Protein AF-A0A7J7WH37-F1 (afdb_monomer_lite)

Secondary structure (DSSP, 8-state):
---------------HHHHHHHHHHHHHHHHHHHHHHHHHHHHHHHHHHHHHHH-SS--THHHHHHHHHSTTHHHHHHHHHHHHHHHHHHHHHHHT--------HHHHHHHHHHHHHHHHHHTT---S-HHHHHHHHHHHHHHHIIIII--HHHHHHHHHHHHHHHHHHHHHHHTTS--

InterPro domains:
  IPR025929 Insulin-induced protein family [PF07281] (31-175)
  IPR025929 Insulin-induced protein family [PTHR15301] (5-179)

Structure (mmCIF, N/CA/C/O backbone):
data_AF-A0A7J7WH37-F1
#
_entry.id   AF-A0A7J7WH37-F1
#
loop_
_atom_site.group_PDB
_atom_site.id
_atom_site.type_symbol
_atom_site.label_atom_id
_atom_site.label_alt_id
_atom_site.label_comp_id
_atom_site.label_asym_id
_atom_site.label_entity_id
_atom_site.label_seq_id
_atom_site.pdbx_PDB_ins_code
_atom_site.Cartn_x
_atom_site.Cartn_y
_atom_site.Cartn_z
_atom_site.occupancy
_atom_site.B_iso_or_equiv
_atom_site.auth_seq_id
_atom_site.auth_comp_id
_atom_site.auth_asym_id
_atom_site.auth_atom_id
_atom_site.pdbx_PDB_model_num
ATOM 1 N N . MET A 1 1 ? -64.882 -28.254 28.754 1.00 40.22 1 MET A N 1
ATOM 2 C CA . MET A 1 1 ? -64.701 -27.233 27.702 1.00 40.22 1 MET A CA 1
ATOM 3 C C . MET A 1 1 ? -63.786 -26.182 28.316 1.00 40.22 1 MET A C 1
ATOM 5 O O . MET A 1 1 ? -64.231 -25.548 29.257 1.00 40.22 1 MET A O 1
ATOM 9 N N . ALA A 1 2 ? -62.462 -26.158 28.095 1.00 52.25 2 ALA A N 1
ATOM 10 C CA . ALA A 1 2 ? -61.741 -25.941 26.821 1.00 52.25 2 ALA A CA 1
ATOM 11 C C . ALA A 1 2 ? -62.383 -24.753 26.079 1.00 52.25 2 ALA A C 1
ATOM 13 O O . ALA A 1 2 ? -63.580 -24.825 25.833 1.00 52.25 2 ALA A O 1
ATOM 14 N N . GLU A 1 3 ? -61.735 -23.624 25.790 1.00 45.44 3 GLU A N 1
ATOM 15 C CA . GLU A 1 3 ? -60.414 -23.348 25.185 1.00 45.44 3 GLU A CA 1
ATOM 16 C C . GLU A 1 3 ? -59.975 -21.930 25.660 1.00 45.44 3 GLU A C 1
ATOM 18 O O . GLU A 1 3 ? -60.834 -21.102 25.934 1.00 45.44 3 GLU A O 1
ATOM 23 N N . GLY A 1 4 ? -58.719 -21.554 25.921 1.00 46.72 4 GLY A N 1
ATOM 24 C CA . GLY A 1 4 ? -57.521 -21.682 25.093 1.00 46.72 4 GLY A CA 1
ATOM 25 C C . GLY A 1 4 ? -57.064 -20.282 24.641 1.00 46.72 4 GLY A C 1
ATOM 26 O O . GLY A 1 4 ? -57.178 -19.966 23.463 1.00 46.72 4 GLY A O 1
ATOM 27 N N . GLU A 1 5 ? -56.597 -19.420 25.560 1.00 49.38 5 GLU A N 1
ATOM 28 C CA . GLU A 1 5 ? -56.012 -18.118 25.191 1.00 49.38 5 GLU A CA 1
ATOM 29 C C . GLU A 1 5 ? -54.682 -18.339 24.454 1.00 49.38 5 GLU A C 1
ATOM 31 O O . GLU A 1 5 ? -53.675 -18.749 25.030 1.00 49.38 5 GLU A O 1
ATOM 36 N N . THR A 1 6 ? -54.685 -18.099 23.145 1.00 50.53 6 THR A N 1
ATOM 37 C CA . THR A 1 6 ? -53.488 -18.112 22.303 1.00 50.53 6 THR A CA 1
ATOM 38 C C . THR A 1 6 ? -52.622 -16.892 22.604 1.00 50.53 6 THR A C 1
ATOM 40 O O . THR A 1 6 ? -52.847 -15.804 22.071 1.00 50.53 6 THR A O 1
ATOM 43 N N . GLU A 1 7 ? -51.613 -17.086 23.449 1.00 48.03 7 GLU A N 1
ATOM 44 C CA . GLU A 1 7 ? -50.536 -16.128 23.685 1.00 48.03 7 GLU A CA 1
ATOM 45 C C . GLU A 1 7 ? -49.704 -15.971 22.395 1.00 48.03 7 GLU A C 1
ATOM 47 O O . GLU A 1 7 ? -48.999 -16.882 21.955 1.00 48.03 7 GLU A O 1
ATOM 52 N N . SER A 1 8 ? -49.826 -14.818 21.735 1.00 52.22 8 SER A N 1
ATOM 53 C CA . SER A 1 8 ? -49.019 -14.474 20.560 1.00 52.22 8 SER A CA 1
ATOM 54 C C . SER A 1 8 ? -47.586 -14.149 21.001 1.00 52.22 8 SER A C 1
ATOM 56 O O . SER A 1 8 ? -47.411 -13.301 21.883 1.00 52.22 8 SER A O 1
ATOM 58 N N . PRO A 1 9 ? -46.536 -14.761 20.417 1.00 48.53 9 PRO A N 1
ATOM 59 C CA . PRO A 1 9 ? -45.170 -14.467 20.809 1.00 48.53 9 PRO A CA 1
ATOM 60 C C . PRO A 1 9 ? -44.808 -13.073 20.293 1.00 48.53 9 PRO A C 1
ATOM 62 O O . PRO A 1 9 ? -44.488 -12.882 19.118 1.00 48.53 9 PRO A O 1
ATOM 65 N N . GLY A 1 10 ? -44.864 -12.083 21.185 1.00 52.72 10 GLY A N 1
ATOM 66 C CA . GLY A 1 10 ? -44.407 -10.728 20.904 1.00 52.72 10 GLY A CA 1
ATOM 67 C C . GLY A 1 10 ? -42.978 -10.728 20.338 1.00 52.72 10 GLY A C 1
ATOM 68 O O . GLY A 1 10 ? -42.162 -11.589 20.692 1.00 52.72 10 GLY A O 1
ATOM 69 N N . PRO A 1 11 ? -42.641 -9.779 19.445 1.00 55.09 11 PRO A N 1
ATOM 70 C CA . PRO A 1 11 ? -41.358 -9.771 18.761 1.00 55.09 11 PRO A CA 1
ATOM 71 C C . PRO A 1 11 ? -40.230 -9.695 19.791 1.00 55.09 11 PRO A C 1
ATOM 73 O O . PRO A 1 11 ? -40.110 -8.721 20.538 1.00 55.09 11 PRO A O 1
ATOM 76 N N . LYS A 1 12 ? -39.392 -10.740 19.833 1.00 53.34 12 LYS A N 1
ATOM 77 C CA . LYS A 1 12 ? -38.177 -10.781 20.654 1.00 53.34 12 LYS A CA 1
ATOM 78 C C . LYS A 1 12 ? -37.365 -9.522 20.354 1.00 53.34 12 LYS A C 1
ATOM 80 O O . LYS A 1 12 ? -36.785 -9.415 19.273 1.00 53.34 12 LYS A O 1
ATOM 85 N N . LYS A 1 13 ? -37.317 -8.581 21.306 1.00 54.38 13 LYS A N 1
ATOM 86 C CA . LYS A 1 13 ? -36.427 -7.412 21.281 1.00 54.38 13 LYS A CA 1
ATOM 87 C C . LYS A 1 13 ? -34.985 -7.919 21.179 1.00 54.38 13 LYS A C 1
ATOM 89 O O . LYS A 1 13 ? -34.340 -8.192 22.188 1.00 54.38 13 LYS A O 1
ATOM 94 N N . ARG A 1 14 ? -34.491 -8.101 19.949 1.00 55.84 14 ARG A N 1
ATOM 95 C CA . ARG A 1 14 ? -33.079 -8.352 19.636 1.00 55.84 14 ARG A CA 1
ATOM 96 C C . ARG A 1 14 ? -32.309 -7.129 20.120 1.00 55.84 14 ARG A C 1
ATOM 98 O O . ARG A 1 14 ? -32.356 -6.076 19.497 1.00 55.84 14 ARG A O 1
ATOM 105 N N . GLY A 1 15 ? -31.725 -7.261 21.305 1.00 61.25 15 GLY A N 1
ATOM 106 C CA . GLY A 1 15 ? -31.203 -6.152 22.090 1.00 61.25 15 GLY A CA 1
ATOM 107 C C . GLY A 1 15 ? -30.029 -5.389 21.454 1.00 61.25 15 GLY A C 1
ATOM 108 O O . GLY A 1 15 ? -29.462 -5.831 20.450 1.00 61.25 15 GLY A O 1
ATOM 109 N N . PRO A 1 16 ? -29.615 -4.274 22.090 1.00 64.94 16 PRO A N 1
ATOM 110 C CA . PRO A 1 16 ? -28.582 -3.336 21.619 1.00 64.94 16 PRO A CA 1
ATOM 111 C C . PRO A 1 16 ? -27.215 -3.958 21.269 1.00 64.94 16 PRO A C 1
ATOM 113 O O . PRO A 1 16 ? -26.415 -3.353 20.553 1.00 64.94 16 PRO A O 1
ATOM 116 N N . TYR A 1 17 ? -26.949 -5.187 21.716 1.00 62.47 17 TYR A N 1
ATOM 117 C CA . TYR A 1 17 ? -25.764 -5.960 21.343 1.00 62.47 17 TYR A CA 1
ATOM 118 C C . TYR A 1 17 ? -25.721 -6.330 19.853 1.00 62.47 17 TYR A C 1
ATOM 120 O O . TYR A 1 17 ? -24.662 -6.240 19.238 1.00 62.47 17 TYR A O 1
ATOM 128 N N . ILE A 1 18 ? -26.853 -6.695 19.237 1.00 68.94 18 ILE A N 1
ATOM 129 C CA . ILE A 1 18 ? -26.877 -7.095 17.817 1.00 68.94 18 ILE A CA 1
ATOM 130 C C . ILE A 1 18 ? -26.661 -5.876 16.918 1.00 68.94 18 ILE A C 1
ATOM 132 O O . ILE A 1 18 ? -25.915 -5.959 15.943 1.00 68.94 18 ILE A O 1
ATOM 136 N N . SER A 1 19 ? -27.230 -4.722 17.276 1.00 68.31 19 SER A N 1
ATOM 137 C CA . SER A 1 19 ? -26.959 -3.460 16.582 1.00 68.31 19 SER A CA 1
ATOM 138 C C . SER A 1 19 ? -25.510 -3.002 16.758 1.00 68.31 19 SER A C 1
ATOM 140 O O . SER A 1 19 ? -24.911 -2.528 15.797 1.00 68.31 19 SER A O 1
ATOM 142 N N . SER A 1 20 ? -24.914 -3.193 17.941 1.00 70.19 20 SER A N 1
ATOM 143 C CA . SER A 1 20 ? -23.509 -2.846 18.194 1.00 70.19 20 SER A CA 1
ATOM 144 C C . SER A 1 20 ? -22.549 -3.704 17.363 1.00 70.19 20 SER A C 1
ATOM 146 O O . SER A 1 20 ? -21.725 -3.155 16.629 1.00 70.19 20 SER A O 1
ATOM 148 N N . VAL A 1 21 ? -22.719 -5.032 17.372 1.00 74.69 21 VAL A N 1
ATOM 149 C CA . VAL A 1 21 ? -21.906 -5.955 16.559 1.00 74.69 21 VAL A CA 1
ATOM 150 C C . VAL A 1 21 ? -22.074 -5.662 15.068 1.00 74.69 21 VAL A C 1
ATOM 152 O O . VAL A 1 21 ? -21.082 -5.538 14.355 1.00 74.69 21 VAL A O 1
ATOM 155 N N . THR A 1 22 ? -23.311 -5.449 14.608 1.00 78.75 22 THR A N 1
ATOM 156 C CA . THR A 1 22 ? -23.587 -5.110 13.202 1.00 78.75 22 THR A CA 1
ATOM 157 C C . THR A 1 22 ? -22.926 -3.789 12.807 1.00 78.75 22 THR A C 1
ATOM 159 O O . THR A 1 22 ? -22.273 -3.721 11.771 1.00 78.75 22 THR A O 1
ATOM 162 N N . SER A 1 23 ? -23.016 -2.748 13.641 1.00 79.50 23 SER A N 1
ATOM 163 C CA . SER A 1 23 ? -22.388 -1.448 13.363 1.00 79.50 23 SER A CA 1
ATOM 164 C C . SER A 1 23 ? -20.859 -1.531 13.283 1.00 79.50 23 SER A C 1
ATOM 166 O O . SER A 1 23 ? -20.243 -0.883 12.437 1.00 79.50 23 SER A O 1
ATOM 168 N N . TRP A 1 24 ? -20.237 -2.375 14.109 1.00 79.25 24 TRP A N 1
ATOM 169 C CA . TRP A 1 24 ? -18.799 -2.622 14.069 1.00 79.25 24 TRP A CA 1
ATOM 170 C C . TRP A 1 24 ? -18.384 -3.366 12.797 1.00 79.25 24 TRP A C 1
ATOM 172 O O . TRP A 1 24 ? -17.462 -2.928 12.107 1.00 79.25 24 TRP A O 1
ATOM 182 N N . SER A 1 25 ? -19.104 -4.432 12.437 1.00 80.12 25 SER A N 1
ATOM 183 C CA . SER A 1 25 ? -18.873 -5.182 11.199 1.00 80.12 25 SER A CA 1
ATOM 184 C C . SER A 1 25 ? -19.046 -4.311 9.953 1.00 80.12 25 SER A C 1
ATOM 186 O O . SER A 1 25 ? -18.215 -4.369 9.050 1.00 80.12 25 SER A O 1
ATOM 188 N N . VAL A 1 26 ? -20.070 -3.452 9.921 1.00 84.56 26 VAL A N 1
ATOM 189 C CA . VAL A 1 26 ? -20.305 -2.511 8.815 1.00 84.56 26 VAL A CA 1
ATOM 190 C C . VAL A 1 26 ? -19.177 -1.482 8.722 1.00 84.56 26 VAL A C 1
ATOM 192 O O . VAL A 1 26 ? -18.654 -1.250 7.635 1.00 84.56 26 VAL A O 1
ATOM 195 N N . ASN A 1 27 ? -18.724 -0.919 9.846 1.00 85.31 27 ASN A N 1
ATOM 196 C CA . ASN A 1 27 ? -17.596 0.017 9.856 1.00 85.31 27 ASN A CA 1
ATOM 197 C C . ASN A 1 27 ? -16.292 -0.626 9.359 1.00 85.31 27 ASN A C 1
ATOM 199 O O . ASN A 1 27 ? -15.520 0.021 8.648 1.00 85.31 27 ASN A O 1
ATOM 203 N N . LEU A 1 28 ? -16.039 -1.893 9.701 1.00 83.69 28 LEU A N 1
ATOM 204 C CA . LEU A 1 28 ? -14.899 -2.638 9.167 1.00 83.69 28 LEU A CA 1
ATOM 205 C C . LEU A 1 28 ? -15.040 -2.915 7.670 1.00 83.69 28 LEU A C 1
ATOM 207 O O . LEU A 1 28 ? -14.070 -2.719 6.939 1.00 83.69 28 LEU A O 1
ATOM 211 N N . MET A 1 29 ? -16.230 -3.306 7.202 1.00 85.38 29 MET A N 1
ATOM 212 C CA . MET A 1 29 ? -16.478 -3.495 5.771 1.00 85.38 29 MET A CA 1
ATOM 213 C C . MET A 1 29 ? -16.241 -2.207 4.987 1.00 85.38 29 MET A C 1
ATOM 215 O O . MET A 1 29 ? -15.512 -2.233 4.002 1.00 85.38 29 MET A O 1
ATOM 219 N N . ILE A 1 30 ? -16.782 -1.072 5.439 1.00 86.62 30 ILE A N 1
ATOM 220 C CA . ILE A 1 30 ? -16.595 0.222 4.767 1.00 86.62 30 ILE A CA 1
ATOM 221 C C . ILE A 1 30 ? -15.107 0.576 4.691 1.00 86.62 30 ILE A C 1
ATOM 223 O O . ILE A 1 30 ? -14.622 0.956 3.628 1.00 86.62 30 ILE A O 1
ATOM 227 N N . ARG A 1 31 ? -14.354 0.401 5.785 1.00 88.25 31 ARG A N 1
ATOM 228 C CA . ARG A 1 31 ? -12.899 0.634 5.790 1.00 88.25 31 ARG A CA 1
ATOM 229 C C . ARG A 1 31 ? -12.173 -0.272 4.802 1.00 88.25 31 ARG A C 1
ATOM 231 O O . ARG A 1 31 ? -11.349 0.223 4.040 1.00 88.25 31 ARG A O 1
ATOM 238 N N . GLY A 1 32 ? -12.493 -1.565 4.790 1.00 87.62 32 GLY A N 1
ATOM 239 C CA . GLY A 1 32 ? -11.909 -2.526 3.854 1.00 87.62 32 GLY A CA 1
ATOM 240 C C . GLY A 1 32 ? -12.188 -2.159 2.397 1.00 87.62 32 GLY A C 1
ATOM 241 O O . GLY A 1 32 ? -11.273 -2.160 1.580 1.00 87.62 32 GLY A O 1
ATOM 242 N N . VAL A 1 33 ? -13.424 -1.765 2.087 1.00 88.94 33 VAL A N 1
ATOM 243 C CA . VAL A 1 33 ? -13.838 -1.339 0.743 1.00 88.94 33 VAL A CA 1
ATOM 244 C C . VAL A 1 33 ? -13.114 -0.060 0.314 1.00 88.94 33 VAL A C 1
ATOM 246 O O . VAL A 1 33 ? -12.591 0.005 -0.795 1.00 88.94 33 VAL A O 1
ATOM 249 N N . VAL A 1 34 ? -13.020 0.943 1.190 1.00 90.38 34 VAL A N 1
ATOM 250 C CA . VAL A 1 34 ? -12.293 2.189 0.895 1.00 90.38 34 VAL A CA 1
ATOM 251 C C . VAL A 1 34 ? -10.810 1.911 0.643 1.00 90.38 34 VAL A C 1
ATOM 253 O O . VAL A 1 34 ? -10.259 2.388 -0.347 1.00 90.38 34 VAL A O 1
ATOM 256 N N . LEU A 1 35 ? -10.169 1.103 1.492 1.00 89.38 35 LEU A N 1
ATOM 257 C CA . LEU A 1 35 ? -8.766 0.714 1.321 1.00 89.38 35 LEU A CA 1
ATOM 258 C C . LEU A 1 35 ? -8.542 -0.071 0.025 1.00 89.38 35 LEU A C 1
ATOM 260 O O . LEU A 1 35 ? -7.569 0.188 -0.679 1.00 89.38 35 LEU A O 1
ATOM 264 N N . PHE A 1 36 ? -9.465 -0.969 -0.325 1.00 89.94 36 PHE A N 1
ATOM 265 C CA . PHE A 1 36 ? -9.429 -1.711 -1.581 1.00 89.94 36 PHE A CA 1
ATOM 266 C C . PHE A 1 36 ? -9.423 -0.768 -2.789 1.00 89.94 36 PHE A C 1
ATOM 268 O O . PHE A 1 36 ? -8.522 -0.846 -3.623 1.00 89.94 36 PHE A O 1
ATOM 275 N N . PHE A 1 37 ? -10.378 0.166 -2.863 1.00 88.81 37 PHE A N 1
ATOM 276 C CA . PHE A 1 37 ? -10.460 1.111 -3.980 1.00 88.81 37 PHE A CA 1
ATOM 277 C C . PHE A 1 37 ? -9.253 2.050 -4.051 1.00 88.81 37 PHE A C 1
ATOM 279 O O . PHE A 1 37 ? -8.751 2.304 -5.146 1.00 88.81 37 PHE A O 1
ATOM 286 N N . ILE A 1 38 ? -8.743 2.522 -2.908 1.00 88.88 38 ILE A N 1
ATOM 287 C CA . ILE A 1 38 ? -7.513 3.326 -2.861 1.00 88.88 38 ILE A CA 1
ATOM 288 C C . ILE A 1 38 ? -6.323 2.516 -3.387 1.00 88.88 38 ILE A C 1
ATOM 290 O O . ILE A 1 38 ? -5.541 3.034 -4.182 1.00 88.88 38 ILE A O 1
ATOM 294 N N . GLY A 1 39 ? -6.196 1.248 -2.987 1.00 87.19 39 GLY A N 1
ATOM 295 C CA . GLY A 1 39 ? -5.138 0.353 -3.455 1.00 87.19 39 GLY A CA 1
ATOM 296 C C . GLY A 1 39 ? -5.194 0.109 -4.963 1.00 87.19 39 GLY A C 1
ATOM 297 O O . GLY A 1 39 ? -4.173 0.231 -5.637 1.00 87.19 39 GLY A O 1
ATOM 298 N N . VAL A 1 40 ? -6.387 -0.158 -5.508 1.00 86.44 40 VAL A N 1
ATOM 299 C CA . VAL A 1 40 ? -6.606 -0.302 -6.958 1.00 86.44 40 VAL A CA 1
ATOM 300 C C . VAL A 1 40 ? -6.227 0.984 -7.692 1.00 86.44 40 VAL A C 1
ATOM 302 O O . VAL A 1 40 ? -5.498 0.933 -8.680 1.00 86.44 40 VAL A O 1
ATOM 305 N N . PHE A 1 41 ? -6.676 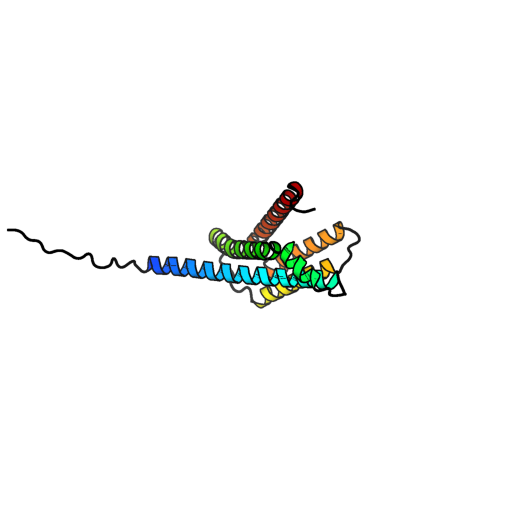2.142 -7.200 1.00 86.50 41 PHE A N 1
ATOM 306 C CA . PHE A 1 41 ? -6.358 3.435 -7.802 1.00 86.50 41 PHE A CA 1
ATOM 307 C C . PHE A 1 41 ? -4.848 3.700 -7.820 1.00 86.50 41 PHE A C 1
ATOM 309 O O . PHE A 1 41 ? -4.304 4.053 -8.865 1.00 86.50 41 PHE A O 1
ATOM 316 N N . LEU A 1 42 ? -4.153 3.480 -6.699 1.00 85.19 42 LEU A N 1
ATOM 317 C CA . LEU A 1 42 ? -2.705 3.674 -6.630 1.00 85.19 42 LEU A CA 1
ATOM 318 C C . LEU A 1 42 ? -1.970 2.729 -7.589 1.00 85.19 42 LEU A C 1
ATOM 320 O O . LEU A 1 42 ? -1.075 3.170 -8.302 1.00 85.19 42 LEU A O 1
ATOM 324 N N . ALA A 1 43 ? -2.369 1.455 -7.643 1.00 83.25 43 ALA A N 1
ATOM 325 C CA . ALA A 1 43 ? -1.780 0.473 -8.550 1.00 83.25 43 ALA A CA 1
ATOM 326 C C . ALA A 1 43 ? -1.951 0.882 -10.020 1.00 83.25 43 ALA A C 1
ATOM 328 O O . ALA A 1 43 ? -0.997 0.808 -10.789 1.00 83.25 43 ALA A O 1
ATOM 329 N N . LEU A 1 44 ? -3.134 1.379 -10.398 1.00 82.31 44 LEU A N 1
ATOM 330 C CA . LEU A 1 44 ? -3.384 1.898 -11.743 1.00 82.31 44 LEU A CA 1
ATOM 331 C C . LEU A 1 44 ? -2.514 3.119 -12.055 1.00 82.31 44 LEU A C 1
ATOM 333 O O . LEU A 1 44 ? -1.914 3.168 -13.123 1.00 82.31 44 LEU A O 1
ATOM 337 N N . VAL A 1 45 ? -2.404 4.081 -11.133 1.00 82.06 45 VAL A N 1
ATOM 338 C CA . VAL A 1 45 ? -1.564 5.278 -11.320 1.00 82.06 45 VAL A CA 1
ATOM 339 C C . VAL A 1 45 ? -0.097 4.898 -11.510 1.00 82.06 45 VAL A C 1
ATOM 341 O O . VAL A 1 45 ? 0.541 5.389 -12.438 1.00 82.06 45 VAL A O 1
ATOM 344 N N . LEU A 1 46 ? 0.438 4.008 -10.672 1.00 80.19 46 LEU A N 1
ATOM 345 C CA . LEU A 1 46 ? 1.822 3.543 -10.786 1.00 80.19 46 LEU A CA 1
ATOM 346 C C . LEU A 1 46 ? 2.062 2.798 -12.098 1.00 80.19 46 LEU A C 1
ATOM 348 O O . LEU A 1 46 ? 3.012 3.113 -12.809 1.00 80.19 46 LEU A O 1
ATOM 352 N N . ASN A 1 47 ? 1.152 1.895 -12.461 1.00 76.88 47 ASN A N 1
ATOM 353 C CA . ASN A 1 47 ? 1.221 1.158 -13.717 1.00 76.88 47 ASN A CA 1
ATOM 354 C C . ASN A 1 47 ? 1.210 2.115 -14.924 1.00 76.88 47 ASN A C 1
ATOM 356 O O . ASN A 1 47 ? 2.052 2.011 -15.813 1.00 76.88 47 ASN A O 1
ATOM 360 N N . LEU A 1 48 ? 0.324 3.119 -14.932 1.00 74.81 48 LEU A N 1
ATOM 361 C CA . LEU A 1 48 ? 0.298 4.143 -15.981 1.00 74.81 48 LEU A CA 1
ATOM 362 C C . LEU A 1 48 ? 1.606 4.942 -16.035 1.00 74.81 48 LEU A C 1
ATOM 364 O O . LEU A 1 48 ? 2.139 5.141 -17.122 1.00 74.81 48 LEU A O 1
ATOM 368 N N . LEU A 1 49 ? 2.159 5.358 -14.892 1.00 73.25 49 LEU A N 1
ATOM 369 C CA . LEU A 1 49 ? 3.447 6.063 -14.842 1.00 73.25 49 LEU A CA 1
ATOM 370 C C . LEU A 1 49 ? 4.603 5.216 -15.394 1.00 73.25 49 LEU A C 1
ATOM 372 O O . LEU A 1 49 ? 5.505 5.765 -16.028 1.00 73.25 49 LEU A O 1
ATOM 376 N N . GLN A 1 50 ? 4.566 3.900 -15.181 1.00 66.06 50 GLN A N 1
ATOM 377 C CA . GLN A 1 50 ? 5.542 2.952 -15.720 1.00 66.06 50 GLN A CA 1
ATOM 378 C C . GLN A 1 50 ? 5.370 2.764 -17.245 1.00 66.06 50 GLN A C 1
ATOM 38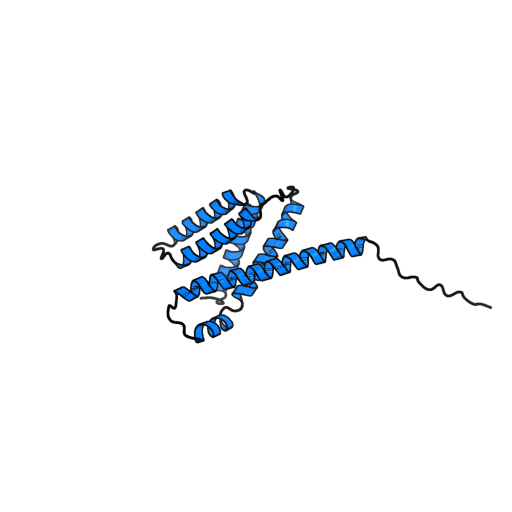0 O O . GLN A 1 50 ? 6.351 2.799 -17.987 1.00 66.06 50 GLN A O 1
ATOM 385 N N . ILE A 1 51 ? 4.133 2.653 -17.745 1.00 64.69 51 ILE A N 1
ATOM 386 C CA . ILE A 1 51 ? 3.822 2.383 -19.165 1.00 64.69 51 ILE A CA 1
ATOM 387 C C . ILE A 1 51 ? 3.977 3.611 -20.070 1.00 64.69 51 ILE A C 1
ATOM 389 O O . ILE A 1 51 ? 4.506 3.490 -21.174 1.00 64.69 51 ILE A O 1
ATOM 393 N N . GLN A 1 52 ? 3.575 4.799 -19.606 1.00 58.47 52 GLN A N 1
ATOM 394 C CA . GLN A 1 52 ? 3.728 6.074 -20.330 1.00 58.47 52 GLN A CA 1
ATOM 395 C C . GLN A 1 52 ? 5.181 6.364 -20.743 1.00 58.47 52 GLN A C 1
ATOM 397 O O . GLN A 1 52 ? 5.438 7.198 -21.608 1.00 58.47 52 GLN A O 1
ATOM 402 N N . ARG A 1 53 ? 6.148 5.703 -20.098 1.00 59.94 53 ARG A N 1
ATOM 403 C CA . ARG A 1 53 ? 7.580 5.871 -20.346 1.00 59.94 53 ARG A CA 1
ATOM 404 C C . ARG A 1 53 ? 8.183 4.798 -21.245 1.00 59.94 53 ARG A C 1
ATOM 406 O O . ARG A 1 53 ? 9.125 5.121 -21.959 1.00 59.94 53 ARG A O 1
ATOM 413 N N . ASN A 1 54 ? 7.64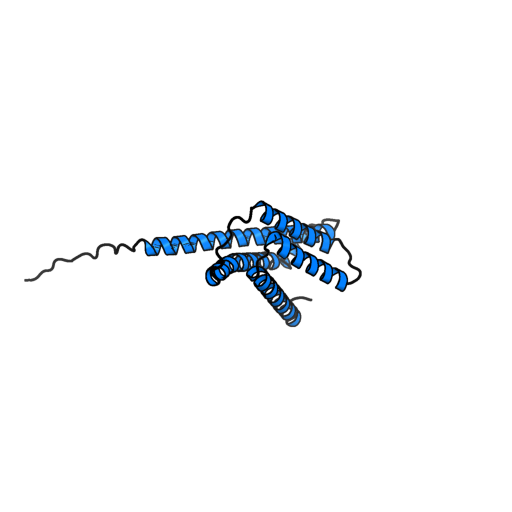0 3.580 -21.248 1.00 52.84 54 ASN A N 1
ATOM 414 C CA . ASN A 1 54 ? 8.116 2.505 -22.123 1.00 52.84 54 ASN A CA 1
ATOM 415 C C . ASN A 1 54 ? 7.700 2.715 -23.592 1.00 52.84 54 ASN A C 1
ATOM 417 O O . ASN A 1 54 ? 8.322 2.165 -24.495 1.00 52.84 54 ASN A O 1
ATOM 421 N N . VAL A 1 55 ? 6.664 3.523 -23.849 1.00 50.03 55 VAL A N 1
ATOM 422 C CA . VAL A 1 55 ? 6.202 3.825 -25.209 1.00 50.03 55 VAL A CA 1
ATOM 423 C C . VAL A 1 55 ? 5.878 5.317 -25.320 1.00 50.03 55 VAL A C 1
ATOM 425 O O . VAL A 1 55 ? 4.782 5.764 -25.006 1.00 50.03 55 VAL A O 1
ATOM 428 N N . THR A 1 56 ? 6.838 6.122 -25.776 1.00 47.16 56 THR A N 1
ATOM 429 C CA . THR A 1 56 ? 6.633 7.551 -26.092 1.00 47.16 56 THR A CA 1
ATOM 430 C C . THR A 1 56 ? 5.824 7.788 -27.378 1.00 47.16 56 THR A C 1
ATOM 432 O O . THR A 1 56 ? 5.705 8.919 -27.840 1.00 47.16 56 THR A O 1
ATOM 435 N N . LEU A 1 57 ? 5.212 6.746 -27.942 1.00 45.44 57 LEU A N 1
ATOM 436 C CA . LEU A 1 57 ? 4.237 6.809 -29.027 1.00 45.44 57 LEU A CA 1
ATOM 437 C C . LEU A 1 57 ? 3.033 5.986 -28.579 1.00 45.44 57 LEU A C 1
ATOM 439 O O . LEU A 1 57 ? 3.193 4.824 -28.246 1.00 45.44 57 LEU A O 1
ATOM 443 N N . PHE A 1 58 ? 1.845 6.575 -28.512 1.00 46.25 58 PHE A N 1
ATOM 444 C CA . PHE A 1 58 ? 0.629 5.882 -28.087 1.00 46.25 58 PHE A CA 1
ATOM 445 C C . PHE A 1 58 ? -0.045 5.168 -29.272 1.00 46.25 58 PHE A C 1
ATOM 447 O O . PHE A 1 58 ? -0.756 5.833 -30.029 1.00 46.25 58 PHE A O 1
ATOM 454 N N . PRO A 1 59 ? 0.077 3.838 -29.434 1.00 53.50 59 PRO A N 1
ATOM 455 C CA . PRO A 1 59 ? -0.922 3.067 -30.149 1.00 53.50 59 PRO A CA 1
ATOM 456 C C . PRO A 1 59 ? -2.061 2.674 -29.180 1.00 53.50 59 PRO A C 1
ATOM 458 O O . PRO A 1 59 ? -1.800 2.298 -28.031 1.00 53.50 59 PRO A O 1
ATOM 461 N N . PRO A 1 60 ? -3.331 2.733 -29.617 1.00 58.00 60 PRO A N 1
ATOM 462 C CA . PRO A 1 60 ? -4.504 2.343 -28.821 1.00 58.00 60 PRO A CA 1
ATOM 463 C C . PRO A 1 60 ? -4.490 0.872 -28.348 1.00 58.00 60 PRO A C 1
ATOM 465 O O . PRO A 1 60 ? -5.228 0.515 -27.429 1.00 58.00 60 PRO A O 1
ATOM 468 N N . ASP A 1 61 ? -3.607 0.036 -28.899 1.00 56.22 61 ASP A N 1
ATOM 469 C CA . ASP A 1 61 ? -3.496 -1.397 -28.598 1.00 56.22 61 ASP A CA 1
ATOM 470 C C . ASP A 1 61 ? -2.929 -1.708 -27.201 1.00 56.22 61 ASP A C 1
ATOM 472 O O . ASP A 1 61 ? -3.237 -2.746 -26.613 1.00 56.22 61 ASP A O 1
ATOM 476 N N . VAL A 1 62 ? -2.144 -0.800 -26.605 1.00 56.22 62 VAL A N 1
ATOM 477 C CA . VAL A 1 62 ? -1.561 -1.013 -25.264 1.00 56.22 62 VAL A CA 1
ATOM 478 C C . VAL A 1 62 ? -2.630 -0.927 -24.172 1.00 56.22 62 VAL A C 1
ATOM 480 O O . VAL A 1 62 ? -2.585 -1.692 -23.212 1.00 56.22 62 VAL A O 1
ATOM 483 N N . ILE A 1 63 ? -3.641 -0.066 -24.338 1.00 56.53 63 ILE A N 1
ATOM 484 C CA . ILE A 1 63 ? -4.779 0.018 -23.408 1.00 56.53 63 ILE A CA 1
ATOM 485 C C . ILE A 1 63 ? -5.545 -1.312 -23.419 1.00 56.53 63 ILE A C 1
ATOM 487 O O . ILE A 1 63 ? -5.847 -1.854 -22.358 1.00 56.53 63 ILE A O 1
ATOM 491 N N . ALA A 1 64 ? -5.778 -1.889 -24.601 1.00 54.75 64 ALA A N 1
ATOM 492 C CA . ALA A 1 64 ? -6.420 -3.194 -24.740 1.00 54.75 64 ALA A CA 1
ATOM 493 C C . ALA A 1 64 ? -5.566 -4.340 -24.155 1.00 54.75 64 ALA A C 1
ATOM 495 O O . ALA A 1 64 ? -6.097 -5.225 -23.485 1.00 54.75 64 ALA A O 1
ATOM 496 N N . SER A 1 65 ? -4.241 -4.294 -24.325 1.00 53.44 65 SER A N 1
ATOM 497 C CA . SER A 1 65 ? -3.307 -5.281 -23.762 1.00 53.44 65 SER A CA 1
ATOM 498 C C . SER A 1 65 ? -3.229 -5.234 -22.226 1.00 53.44 65 SER A C 1
ATOM 500 O O . SER A 1 65 ? -3.216 -6.276 -21.569 1.00 53.44 65 SER A O 1
ATOM 502 N N . ILE A 1 66 ? -3.294 -4.047 -21.612 1.00 55.00 66 ILE A N 1
ATOM 503 C CA . ILE A 1 66 ? -3.344 -3.883 -20.144 1.00 55.00 66 ILE A CA 1
ATOM 504 C C . ILE A 1 66 ? -4.622 -4.492 -19.558 1.00 55.00 66 ILE A C 1
ATOM 506 O O . ILE A 1 66 ? -4.572 -5.143 -18.511 1.00 55.00 66 ILE A O 1
ATOM 510 N N . PHE A 1 67 ? -5.752 -4.330 -20.251 1.00 53.41 67 PHE A N 1
ATOM 511 C CA . PHE A 1 67 ? -7.021 -4.954 -19.877 1.00 53.41 67 PHE A CA 1
ATOM 512 C C . PHE A 1 67 ? -7.043 -6.476 -20.103 1.00 53.41 67 PHE A C 1
ATOM 514 O O . PHE A 1 67 ? -7.901 -7.140 -19.528 1.00 53.41 67 PHE A O 1
ATOM 521 N N . SER A 1 68 ? -6.103 -7.040 -20.873 1.00 51.12 68 SER A N 1
ATOM 522 C CA . SER A 1 68 ? -6.081 -8.471 -21.215 1.00 51.12 68 SER A CA 1
ATOM 523 C C . SER A 1 68 ? -4.994 -9.284 -20.491 1.00 51.12 68 SER A C 1
ATOM 525 O O . SER A 1 68 ? -5.274 -10.405 -20.075 1.00 51.12 68 SER A O 1
ATOM 527 N N . SER A 1 69 ? -3.780 -8.754 -20.289 1.00 51.72 69 SER A N 1
ATOM 528 C CA . SER A 1 69 ? -2.647 -9.493 -19.684 1.00 51.72 69 SER A CA 1
ATOM 529 C C . SER A 1 69 ? -2.340 -9.119 -18.229 1.00 51.72 69 SER A C 1
ATOM 531 O O . SER A 1 69 ? -1.764 -9.924 -17.498 1.00 51.72 69 SER A O 1
ATOM 533 N N . ALA A 1 70 ? -2.733 -7.926 -17.770 1.00 60.91 70 ALA A N 1
ATOM 534 C CA . ALA A 1 70 ? -2.411 -7.426 -16.426 1.00 60.91 70 ALA A CA 1
ATOM 535 C C . ALA A 1 70 ? -3.647 -7.073 -15.574 1.00 60.91 70 ALA A C 1
ATOM 537 O O . ALA A 1 70 ? -3.508 -6.498 -14.496 1.00 60.91 70 ALA A O 1
ATOM 538 N N . TRP A 1 71 ? -4.851 -7.482 -15.991 1.00 68.56 71 TRP A N 1
ATOM 539 C CA . TRP A 1 71 ? -6.123 -7.146 -15.326 1.00 68.56 71 TRP A CA 1
ATOM 540 C C . TRP A 1 71 ? -6.239 -7.617 -13.865 1.00 68.56 71 TRP A C 1
ATOM 542 O O . TRP A 1 71 ? -6.924 -6.987 -13.067 1.00 68.56 71 TRP A O 1
ATOM 552 N N . TRP A 1 72 ? -5.552 -8.702 -13.507 1.00 71.06 72 TRP A N 1
ATOM 553 C CA . TRP A 1 72 ? -5.416 -9.260 -12.157 1.00 71.06 72 TRP A CA 1
ATOM 554 C C . TRP A 1 72 ? -4.508 -8.479 -11.197 1.00 71.06 72 TRP A C 1
ATOM 556 O O . TRP A 1 72 ? -4.679 -8.594 -9.981 1.00 71.06 72 TRP A O 1
ATOM 566 N N . VAL A 1 73 ? -3.583 -7.655 -11.701 1.00 74.75 73 VAL A N 1
ATOM 567 C CA . VAL A 1 73 ? -2.614 -6.938 -10.857 1.00 74.75 73 VAL A CA 1
ATOM 568 C C . VAL A 1 73 ? -3.308 -5.886 -9.978 1.00 74.75 73 VAL A C 1
ATOM 570 O O . VAL A 1 73 ? -3.107 -5.921 -8.760 1.00 74.75 73 VAL A O 1
ATOM 573 N N . PRO A 1 74 ? -4.188 -5.005 -10.507 1.00 81.12 74 PRO A N 1
ATOM 574 C CA . PRO A 1 74 ? -4.886 -4.031 -9.670 1.00 81.12 74 PRO A CA 1
ATOM 575 C C . PRO A 1 74 ? -5.803 -4.668 -8.606 1.00 81.12 74 PRO A C 1
ATOM 577 O O . PRO A 1 74 ? -5.711 -4.252 -7.448 1.00 81.12 74 PRO A O 1
ATOM 580 N N . PRO A 1 75 ? -6.632 -5.692 -8.912 1.00 82.00 75 PRO A N 1
ATOM 581 C CA . PRO A 1 75 ? -7.388 -6.428 -7.899 1.00 82.00 75 PRO A CA 1
ATOM 582 C C . PRO A 1 75 ? -6.498 -7.068 -6.829 1.00 82.00 75 PRO A C 1
ATOM 584 O O . PRO A 1 75 ? -6.795 -6.936 -5.641 1.00 82.00 75 PRO A O 1
ATOM 587 N N . CYS A 1 76 ? -5.383 -7.700 -7.208 1.00 82.56 76 CYS A N 1
ATOM 588 C CA . CYS A 1 76 ? -4.445 -8.291 -6.252 1.00 82.56 76 CYS A CA 1
ATOM 589 C C . CYS A 1 76 ? -3.877 -7.227 -5.295 1.00 82.56 76 CYS A C 1
ATOM 591 O O . CYS A 1 76 ? -3.957 -7.388 -4.077 1.00 82.56 76 CYS A O 1
ATOM 593 N N . CYS A 1 77 ? -3.401 -6.091 -5.813 1.00 84.25 77 CYS A N 1
ATOM 594 C CA . CYS A 1 77 ? -2.926 -4.973 -4.989 1.00 84.25 77 CYS A CA 1
ATOM 595 C C . CYS A 1 77 ? -4.023 -4.388 -4.085 1.00 84.25 77 CYS A C 1
ATOM 597 O O . CYS A 1 77 ? -3.769 -4.099 -2.913 1.00 84.25 77 CYS A O 1
ATOM 599 N N . GLY A 1 78 ? -5.249 -4.248 -4.598 1.00 85.56 78 GLY A N 1
ATOM 600 C CA . GLY A 1 78 ? -6.407 -3.804 -3.822 1.00 85.56 78 GLY A CA 1
ATOM 601 C C . GLY A 1 78 ? -6.710 -4.736 -2.649 1.00 85.56 78 GLY A C 1
ATOM 602 O O . GLY A 1 78 ? -6.863 -4.276 -1.516 1.00 85.56 78 GLY A O 1
ATOM 603 N N . THR A 1 79 ? -6.750 -6.053 -2.892 1.00 84.44 79 THR A N 1
ATOM 604 C CA . THR A 1 79 ? -6.987 -7.045 -1.828 1.00 84.44 79 THR A CA 1
ATOM 605 C C . THR A 1 79 ? -5.875 -7.034 -0.785 1.00 84.44 79 THR A C 1
ATOM 607 O O . THR A 1 79 ? -6.175 -7.000 0.405 1.00 84.44 79 THR A O 1
ATOM 610 N N . ALA A 1 80 ? -4.605 -6.966 -1.199 1.00 84.00 80 ALA A N 1
ATOM 611 C CA . ALA A 1 80 ? -3.475 -6.878 -0.279 1.00 84.00 80 ALA A CA 1
ATOM 612 C C . ALA A 1 80 ? -3.554 -5.619 0.601 1.00 84.00 80 ALA A C 1
ATOM 614 O O . ALA A 1 80 ? -3.374 -5.708 1.813 1.00 84.00 80 ALA A O 1
ATOM 615 N N . SER A 1 81 ? -3.895 -4.459 0.026 1.00 86.12 81 SER A N 1
ATOM 616 C CA . SER A 1 81 ? -4.077 -3.212 0.782 1.00 86.12 81 SER A CA 1
ATOM 617 C C . SER A 1 81 ? -5.200 -3.320 1.819 1.00 86.12 81 SER A C 1
ATOM 619 O O . SER A 1 81 ? -5.008 -2.948 2.980 1.00 86.12 81 SER A O 1
ATOM 621 N N . ALA A 1 82 ? -6.346 -3.887 1.434 1.00 87.06 82 ALA A N 1
ATOM 622 C CA . ALA A 1 82 ? -7.468 -4.107 2.342 1.00 87.06 82 ALA A CA 1
ATOM 623 C C . ALA A 1 82 ? -7.110 -5.090 3.467 1.00 87.06 82 ALA A C 1
ATOM 625 O O . ALA A 1 82 ? -7.394 -4.814 4.632 1.00 87.06 82 ALA A O 1
ATOM 626 N N . VAL A 1 83 ? -6.439 -6.201 3.143 1.00 85.62 83 VAL A N 1
ATOM 627 C CA . VAL A 1 83 ? -5.982 -7.189 4.129 1.00 85.62 83 VAL A CA 1
ATOM 628 C C . VAL A 1 83 ? -5.009 -6.548 5.109 1.00 85.62 83 VAL A C 1
ATOM 630 O O . VAL A 1 83 ? -5.234 -6.635 6.309 1.00 85.62 83 VAL A O 1
ATOM 633 N N . ILE A 1 84 ? -3.977 -5.847 4.634 1.00 83.81 84 ILE A N 1
ATOM 634 C CA . ILE A 1 84 ? -2.976 -5.209 5.502 1.00 83.81 84 ILE A CA 1
ATOM 635 C C . ILE A 1 84 ? -3.627 -4.129 6.374 1.00 83.81 84 ILE A C 1
ATOM 637 O O . ILE A 1 84 ? -3.398 -4.099 7.583 1.00 83.81 84 ILE A O 1
ATOM 641 N N . GLY A 1 85 ? -4.475 -3.272 5.800 1.00 83.69 85 GLY A N 1
ATOM 642 C CA . GLY A 1 85 ? -5.127 -2.188 6.534 1.00 83.69 85 GLY A CA 1
ATOM 643 C C . GLY A 1 85 ? -6.193 -2.650 7.536 1.00 83.69 85 GLY A C 1
ATOM 644 O O . GLY A 1 85 ? -6.477 -1.920 8.485 1.00 83.69 85 GLY A O 1
ATOM 645 N N . LEU A 1 86 ? -6.744 -3.859 7.379 1.00 82.56 86 LEU A N 1
ATOM 646 C CA . LEU A 1 86 ? -7.606 -4.507 8.376 1.00 82.56 86 LEU A CA 1
ATOM 647 C C . LEU A 1 86 ? -6.807 -5.329 9.397 1.00 82.56 86 LEU A C 1
ATOM 649 O O . LEU A 1 86 ? -7.166 -5.360 10.572 1.00 82.56 86 LEU A O 1
ATOM 653 N N . LEU A 1 87 ? -5.706 -5.955 8.980 1.00 80.38 87 LEU A N 1
ATOM 654 C CA . LEU A 1 87 ? -4.849 -6.770 9.838 1.00 80.38 87 LEU A CA 1
ATOM 655 C C . LEU A 1 87 ? -4.115 -5.910 10.877 1.00 80.38 87 LEU A C 1
ATOM 657 O O . LEU A 1 87 ? -4.060 -6.279 12.050 1.00 80.38 87 LEU A O 1
ATOM 661 N N . TYR A 1 88 ? -3.617 -4.738 10.475 1.00 75.12 88 TYR A N 1
ATOM 662 C CA . TYR A 1 88 ? -2.883 -3.812 11.345 1.00 75.12 88 TYR A CA 1
ATOM 663 C C . TYR A 1 88 ? -3.653 -3.419 12.626 1.00 75.12 88 TYR A C 1
ATOM 665 O O . TYR A 1 88 ? -3.118 -3.617 13.715 1.00 75.12 88 TYR A O 1
ATOM 673 N N . PRO A 1 89 ? -4.914 -2.937 12.566 1.00 73.12 89 PRO A N 1
ATOM 674 C CA . PRO A 1 89 ? -5.684 -2.606 13.768 1.00 73.12 89 PRO A CA 1
ATOM 675 C C . PRO A 1 89 ? -6.094 -3.833 14.594 1.00 73.12 89 PRO A C 1
ATOM 677 O O . PRO A 1 89 ? -6.288 -3.711 15.802 1.00 73.12 89 PRO A O 1
ATOM 680 N N . CYS A 1 90 ? -6.232 -5.016 13.984 1.00 73.06 90 CYS A N 1
ATOM 681 C CA . CYS A 1 90 ? -6.505 -6.249 14.723 1.00 73.06 90 CYS A CA 1
ATOM 682 C C . CYS A 1 90 ? -5.300 -6.681 15.561 1.00 73.06 90 CYS A C 1
ATOM 684 O O . CYS A 1 90 ? -5.467 -7.015 16.732 1.00 73.06 90 CYS A O 1
ATOM 686 N N . ILE A 1 91 ? -4.106 -6.644 14.969 1.00 74.25 91 ILE A N 1
ATOM 687 C CA . ILE A 1 91 ? -2.854 -7.012 15.633 1.00 74.25 91 ILE A CA 1
ATOM 688 C C . ILE A 1 91 ? -2.510 -5.991 16.713 1.00 74.25 91 ILE A C 1
ATOM 690 O O . ILE A 1 91 ? -2.206 -6.380 17.836 1.00 74.25 91 ILE A O 1
ATOM 694 N N . ASP A 1 92 ? -2.665 -4.701 16.427 1.00 71.75 92 ASP A N 1
ATOM 695 C CA . ASP A 1 92 ? -2.429 -3.654 17.418 1.00 71.75 92 ASP A CA 1
ATOM 696 C C . ASP A 1 92 ? -3.367 -3.780 18.636 1.00 71.75 92 ASP A C 1
ATOM 698 O O . ASP A 1 92 ? -2.928 -3.719 19.783 1.00 71.75 92 ASP A O 1
ATOM 702 N N . ARG A 1 93 ? -4.646 -4.122 18.407 1.00 67.81 93 ARG A N 1
ATOM 703 C CA . ARG A 1 93 ? -5.602 -4.422 19.487 1.00 67.81 93 ARG A CA 1
ATOM 704 C C . ARG A 1 93 ? -5.231 -5.670 20.295 1.00 67.81 93 ARG A C 1
ATOM 706 O O . ARG A 1 93 ? -5.579 -5.744 21.469 1.00 67.81 93 ARG A O 1
ATOM 713 N N . HIS A 1 94 ? -4.571 -6.650 19.677 1.00 71.31 94 HIS A N 1
ATOM 714 C CA . HIS A 1 94 ? -4.157 -7.893 20.334 1.00 71.31 94 HIS A CA 1
ATOM 715 C C . HIS A 1 94 ? -2.871 -7.721 21.157 1.00 71.31 94 HIS A C 1
ATOM 717 O O . HIS A 1 94 ? -2.714 -8.380 22.181 1.00 71.31 94 HIS A O 1
ATOM 723 N N . LEU A 1 95 ? -1.972 -6.825 20.734 1.00 66.69 95 LEU A N 1
ATOM 724 C CA . LEU A 1 95 ? -0.731 -6.504 21.446 1.00 66.69 95 LEU A CA 1
ATOM 725 C C . LEU A 1 95 ? -0.897 -5.436 22.539 1.00 66.69 95 LEU A C 1
ATOM 727 O O . LEU A 1 95 ? 0.012 -5.259 23.343 1.00 66.69 95 LEU A O 1
ATOM 731 N N . GLY A 1 96 ? -2.049 -4.762 22.615 1.00 58.81 96 GLY A N 1
ATOM 732 C CA . GLY A 1 96 ? -2.375 -3.855 23.720 1.00 58.81 96 GLY A CA 1
ATOM 733 C C . GLY A 1 96 ? -1.572 -2.551 23.735 1.00 58.81 96 GLY A C 1
ATOM 734 O O . GLY A 1 96 ? -1.645 -1.813 24.715 1.00 58.81 96 GLY A O 1
ATOM 735 N N . GLU A 1 97 ? -0.837 -2.242 22.664 1.00 57.06 97 GLU A N 1
ATOM 736 C CA . GLU A 1 97 ? -0.254 -0.918 22.461 1.00 57.06 97 GLU A CA 1
ATOM 737 C C . GLU A 1 97 ? -1.416 0.056 22.196 1.00 57.06 97 GLU A C 1
ATOM 739 O O . GLU A 1 97 ? -2.159 -0.109 21.228 1.00 57.06 97 GLU A O 1
ATOM 744 N N . PRO A 1 98 ? -1.664 1.058 23.058 1.00 52.94 98 PRO A N 1
ATOM 745 C CA . PRO A 1 98 ? -2.691 2.042 22.778 1.00 52.94 98 PRO A CA 1
ATOM 746 C C . PRO A 1 98 ? -2.253 2.840 21.550 1.00 52.94 98 PRO A C 1
ATOM 748 O O . PRO A 1 98 ? -1.314 3.636 21.625 1.00 52.94 98 PRO A O 1
ATOM 751 N N . HIS A 1 99 ? -2.947 2.621 20.427 1.00 53.81 99 HIS A N 1
ATOM 752 C CA . HIS A 1 99 ? -2.819 3.385 19.189 1.00 53.81 99 HIS A CA 1
ATOM 753 C C . HIS A 1 99 ? -2.590 4.863 19.528 1.00 53.81 99 HIS A C 1
ATOM 755 O O . HIS A 1 99 ? -3.502 5.559 19.992 1.00 53.81 99 HIS A O 1
ATOM 761 N N . LYS A 1 100 ? -1.382 5.383 19.278 1.00 52.12 100 LYS A N 1
ATOM 762 C CA . LYS A 1 100 ? -1.152 6.831 19.251 1.00 52.12 100 LYS A CA 1
ATOM 763 C C . LYS A 1 100 ? -1.804 7.368 17.981 1.00 52.12 100 LYS A C 1
ATOM 765 O O . LYS A 1 100 ? -1.145 7.712 17.006 1.00 52.12 100 LYS A O 1
ATOM 770 N N . PHE A 1 101 ? -3.135 7.414 18.000 1.00 49.22 101 PHE A N 1
ATOM 771 C CA . PHE A 1 101 ? -4.045 7.872 16.951 1.00 49.22 101 PHE A CA 1
ATOM 772 C C . PHE A 1 101 ? -3.987 9.405 16.816 1.00 49.22 101 PHE A C 1
ATOM 774 O O . PHE A 1 101 ? -4.986 10.112 16.831 1.00 49.22 101 PHE A O 1
ATOM 781 N N . LYS A 1 102 ? -2.770 9.937 16.734 1.00 45.88 102 LYS A N 1
ATOM 782 C CA . LYS A 1 102 ? -2.456 11.271 16.227 1.00 45.88 102 LYS A CA 1
ATOM 783 C C . LYS A 1 102 ? -1.390 11.156 15.142 1.00 45.88 102 LYS A C 1
ATOM 785 O O . LYS A 1 102 ? -0.514 12.006 15.033 1.00 45.88 102 LYS A O 1
ATOM 790 N N . ARG A 1 103 ? -1.440 10.088 14.338 1.00 59.91 103 ARG A N 1
ATOM 791 C CA . ARG A 1 103 ? -0.669 10.051 13.099 1.00 59.91 103 ARG A CA 1
ATOM 792 C C . ARG A 1 103 ? -1.328 11.045 12.151 1.00 59.91 103 ARG A C 1
ATOM 794 O O . ARG A 1 103 ? -2.389 10.775 11.599 1.00 59.91 103 ARG A O 1
ATOM 801 N N . GLU A 1 104 ? -0.760 12.245 12.083 1.00 73.94 104 GLU A N 1
ATOM 802 C CA . GLU A 1 104 ? -1.292 13.340 11.276 1.00 73.94 104 GLU A CA 1
ATOM 803 C C . GLU A 1 104 ? -1.481 12.868 9.833 1.00 73.94 104 GLU A C 1
ATOM 805 O O . GLU A 1 104 ? -0.583 12.240 9.268 1.00 73.94 104 GLU A O 1
ATOM 810 N N . TRP A 1 105 ? -2.614 13.203 9.210 1.00 79.19 105 TRP A N 1
ATOM 811 C CA . TRP A 1 105 ? -2.886 12.922 7.791 1.00 79.19 105 TRP A CA 1
ATOM 812 C C . TRP A 1 105 ? -1.744 13.380 6.870 1.00 79.19 105 TRP A C 1
ATOM 814 O O . TRP A 1 105 ? -1.465 12.746 5.857 1.00 79.19 105 TRP A O 1
ATOM 824 N N . SER A 1 106 ? -1.016 14.422 7.283 1.00 76.19 106 SER A N 1
ATOM 825 C CA . SER A 1 106 ? 0.226 14.887 6.660 1.00 76.19 106 SER A CA 1
ATOM 826 C C . SER A 1 106 ? 1.274 13.776 6.510 1.00 76.19 106 SER A C 1
ATOM 828 O O . SER A 1 106 ? 1.838 13.597 5.434 1.00 76.19 106 SER A O 1
ATOM 830 N N . SER A 1 107 ? 1.503 12.971 7.550 1.00 74.94 107 SER A N 1
ATOM 831 C CA . SER A 1 107 ? 2.454 11.852 7.504 1.00 74.94 107 SER A CA 1
ATOM 832 C C . SER A 1 107 ? 2.022 10.753 6.526 1.00 74.94 107 SER A C 1
ATOM 834 O O . SER A 1 107 ? 2.860 10.195 5.822 1.00 74.94 107 SER A O 1
ATOM 836 N N . VAL A 1 108 ? 0.714 10.490 6.424 1.00 80.50 108 VAL A N 1
ATOM 837 C CA . VAL A 1 108 ? 0.154 9.503 5.492 1.00 80.50 108 VAL A CA 1
ATOM 838 C C . VAL A 1 108 ? 0.339 9.978 4.054 1.00 80.50 108 VAL A C 1
ATOM 840 O O . VAL A 1 108 ? 0.881 9.240 3.236 1.00 80.50 108 VAL A O 1
ATOM 843 N N . MET A 1 109 ? -0.019 11.231 3.763 1.00 81.88 109 MET A N 1
ATOM 844 C CA . MET A 1 109 ? 0.137 11.811 2.425 1.00 81.88 109 MET A CA 1
ATOM 845 C C . MET A 1 109 ? 1.608 11.903 2.008 1.00 81.88 109 MET A C 1
ATOM 847 O O . MET A 1 109 ? 1.935 11.596 0.865 1.00 81.88 109 MET A O 1
ATOM 851 N N . ARG A 1 110 ? 2.516 12.247 2.935 1.00 82.00 110 ARG A N 1
ATOM 852 C CA . ARG A 1 110 ? 3.967 12.229 2.682 1.00 82.00 110 ARG A CA 1
ATOM 853 C C . ARG A 1 110 ? 4.473 10.822 2.370 1.00 82.00 110 ARG A C 1
ATOM 855 O O . ARG A 1 110 ? 5.259 10.673 1.444 1.00 82.00 110 ARG A O 1
ATOM 862 N N . CYS A 1 111 ? 4.007 9.801 3.089 1.00 79.75 111 CYS A N 1
ATOM 863 C CA . CYS A 1 111 ? 4.383 8.414 2.815 1.00 79.75 111 CYS A CA 1
ATOM 864 C C . CYS A 1 111 ? 3.899 7.962 1.428 1.00 79.75 111 CYS A C 1
ATOM 866 O O . CYS A 1 111 ? 4.684 7.414 0.660 1.00 79.75 111 CYS A O 1
ATOM 868 N N . VAL A 1 112 ? 2.650 8.275 1.061 1.00 83.94 112 VAL A N 1
ATOM 869 C CA . VAL A 1 112 ? 2.109 7.980 -0.278 1.00 83.94 112 VAL A CA 1
ATOM 870 C C . VAL A 1 112 ? 2.908 8.701 -1.367 1.00 83.94 112 VAL A C 1
ATOM 872 O O . VAL A 1 112 ? 3.289 8.078 -2.353 1.00 83.94 112 VAL A O 1
ATOM 875 N N . ALA A 1 113 ? 3.219 9.987 -1.181 1.00 83.12 113 ALA A N 1
ATOM 876 C CA . ALA A 1 113 ? 4.003 10.761 -2.141 1.00 83.12 113 ALA A CA 1
ATOM 877 C C . ALA A 1 113 ? 5.430 10.214 -2.310 1.00 83.12 113 ALA A C 1
ATOM 879 O O . ALA A 1 113 ? 5.903 10.085 -3.437 1.00 83.12 113 ALA A O 1
ATOM 880 N N . VAL A 1 114 ? 6.101 9.845 -1.213 1.00 81.75 114 VAL A N 1
ATOM 881 C CA . VAL A 1 114 ? 7.429 9.215 -1.262 1.00 81.75 114 VAL A CA 1
ATOM 882 C C . VAL A 1 114 ? 7.350 7.842 -1.928 1.00 81.75 114 VAL A C 1
ATOM 884 O O . VAL A 1 114 ? 8.179 7.550 -2.778 1.00 81.75 114 VAL A O 1
ATOM 887 N N . PHE A 1 115 ? 6.343 7.024 -1.619 1.00 82.44 115 PHE A N 1
ATOM 888 C CA . PHE A 1 115 ? 6.149 5.716 -2.251 1.00 82.44 115 PHE A CA 1
ATOM 889 C C . PHE A 1 115 ? 5.964 5.830 -3.768 1.00 82.44 115 PHE A C 1
ATOM 891 O O . PHE A 1 115 ? 6.665 5.163 -4.528 1.00 82.44 115 PHE A O 1
ATOM 898 N N . VAL A 1 116 ? 5.079 6.725 -4.215 1.00 83.81 116 VAL A N 1
ATOM 899 C CA . VAL A 1 116 ? 4.875 7.006 -5.643 1.00 83.81 116 VAL A CA 1
ATOM 900 C C . VAL A 1 116 ? 6.155 7.552 -6.279 1.00 83.81 116 VAL A C 1
ATOM 902 O O . VAL A 1 116 ? 6.526 7.121 -7.367 1.00 83.81 116 VAL A O 1
ATOM 905 N N . GLY A 1 117 ? 6.869 8.444 -5.586 1.00 81.56 117 GLY A N 1
ATOM 906 C CA . GLY A 1 117 ? 8.140 9.006 -6.042 1.00 81.56 117 GLY A CA 1
ATOM 907 C C . GLY A 1 117 ? 9.247 7.962 -6.200 1.00 81.56 117 GLY A C 1
ATOM 908 O O . GLY A 1 117 ? 9.946 7.979 -7.207 1.00 81.56 117 GLY A O 1
ATOM 909 N N . ILE A 1 118 ? 9.381 7.024 -5.257 1.00 78.81 118 ILE A N 1
ATOM 910 C CA . ILE A 1 118 ? 10.336 5.909 -5.338 1.00 78.81 118 ILE A CA 1
ATOM 911 C C . ILE A 1 118 ? 9.953 4.977 -6.477 1.00 78.81 118 ILE A C 1
ATOM 913 O O . ILE A 1 118 ? 10.822 4.610 -7.255 1.00 78.81 118 ILE A O 1
ATOM 917 N N . ASN A 1 119 ? 8.676 4.612 -6.604 1.00 78.06 119 ASN A N 1
ATOM 918 C CA . ASN A 1 119 ? 8.225 3.739 -7.683 1.00 78.06 119 ASN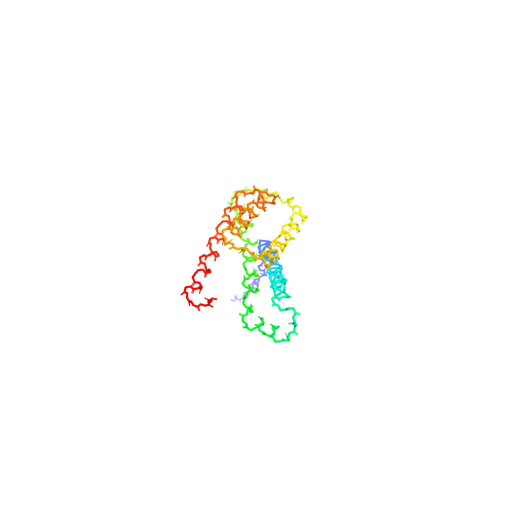 A CA 1
ATOM 919 C C . ASN A 1 119 ? 8.514 4.377 -9.054 1.00 78.06 119 ASN A C 1
ATOM 921 O O . ASN A 1 119 ? 9.122 3.748 -9.921 1.00 78.06 119 ASN A O 1
ATOM 925 N N . HIS A 1 120 ? 8.226 5.672 -9.195 1.00 78.06 120 HIS A N 1
ATOM 926 C CA . HIS A 1 120 ? 8.568 6.447 -10.384 1.00 78.06 120 HIS A CA 1
ATOM 927 C C . HIS A 1 120 ? 10.085 6.546 -10.624 1.00 78.06 120 HIS A C 1
ATOM 929 O O . HIS A 1 120 ? 10.537 6.383 -11.754 1.00 78.06 120 HIS A O 1
ATOM 935 N N . ALA A 1 121 ? 10.888 6.780 -9.582 1.00 74.75 121 ALA A N 1
ATOM 936 C CA . ALA A 1 121 ? 12.346 6.843 -9.688 1.00 74.75 121 ALA A CA 1
ATOM 937 C C . ALA A 1 121 ? 12.963 5.477 -10.021 1.00 74.75 121 ALA A C 1
ATOM 939 O O . ALA A 1 121 ? 13.864 5.408 -10.846 1.00 74.75 121 ALA A O 1
ATOM 940 N N . SER A 1 122 ? 12.451 4.389 -9.443 1.00 69.25 122 SER A N 1
ATOM 941 C CA . SER A 1 122 ? 12.905 3.020 -9.708 1.00 69.25 122 SER A CA 1
ATOM 942 C C . SER A 1 122 ? 12.645 2.587 -11.148 1.00 69.25 122 SER A C 1
ATOM 944 O O . SER A 1 122 ? 13.445 1.855 -11.709 1.00 69.25 122 SER A O 1
ATOM 946 N N . ALA A 1 123 ? 11.579 3.103 -11.766 1.00 66.19 123 ALA A N 1
ATOM 947 C CA . ALA A 1 123 ? 11.304 2.916 -13.187 1.00 66.19 123 ALA A CA 1
ATOM 948 C C . ALA A 1 123 ? 12.116 3.861 -14.099 1.00 66.19 123 ALA A C 1
ATOM 950 O O . ALA A 1 123 ? 12.105 3.690 -15.313 1.00 66.19 123 ALA A O 1
ATOM 951 N N . LYS A 1 124 ? 12.772 4.891 -13.539 1.00 67.12 124 LYS A N 1
ATOM 952 C CA . LYS A 1 124 ? 13.546 5.908 -14.276 1.00 67.12 124 LYS A CA 1
ATOM 953 C C . LYS A 1 124 ? 15.059 5.693 -14.196 1.00 67.12 124 LYS A C 1
ATOM 955 O O . LYS A 1 124 ? 15.775 6.164 -15.074 1.00 67.12 124 LYS A O 1
ATOM 960 N N . VAL A 1 125 ? 15.555 5.085 -13.123 1.00 66.50 125 VAL A N 1
ATOM 961 C CA . VAL A 1 125 ? 16.987 4.857 -12.926 1.00 66.50 125 VAL A CA 1
ATOM 962 C C . VAL A 1 125 ? 17.345 3.499 -13.515 1.00 66.50 125 VAL A C 1
ATOM 964 O O . VAL A 1 125 ? 16.982 2.467 -12.956 1.00 66.50 125 VAL A O 1
ATOM 967 N N . ASP A 1 126 ? 18.091 3.513 -14.617 1.00 60.19 126 ASP A N 1
ATOM 968 C CA . ASP A 1 126 ? 18.779 2.331 -15.129 1.00 60.19 126 ASP A CA 1
ATOM 969 C C . ASP A 1 126 ? 19.924 1.999 -14.167 1.00 60.19 126 ASP A C 1
ATOM 971 O O . ASP A 1 126 ? 21.027 2.545 -14.244 1.00 60.19 126 ASP A O 1
ATOM 975 N N . PHE A 1 127 ? 19.632 1.172 -13.164 1.00 59.44 127 PHE A N 1
ATOM 976 C CA . PHE A 1 127 ? 20.652 0.706 -12.240 1.00 59.44 127 PHE A CA 1
ATOM 977 C C . PHE A 1 127 ? 21.516 -0.338 -12.943 1.00 59.44 127 PHE A C 1
ATOM 979 O O . PHE A 1 127 ? 21.067 -1.445 -13.219 1.00 59.44 127 PHE A O 1
ATOM 986 N N . ASP A 1 128 ? 22.784 0.004 -13.149 1.00 58.56 128 ASP A N 1
ATOM 987 C CA . ASP A 1 128 ? 23.797 -0.873 -13.749 1.00 58.56 128 ASP A CA 1
ATOM 988 C C . ASP A 1 128 ? 24.060 -2.139 -12.897 1.00 58.56 128 ASP A C 1
ATOM 990 O O . ASP A 1 128 ? 24.597 -3.140 -13.363 1.00 58.56 128 ASP A O 1
ATOM 994 N N . ASN A 1 129 ? 23.652 -2.124 -11.618 1.00 70.44 129 ASN A N 1
ATOM 995 C CA . ASN A 1 129 ? 23.809 -3.249 -10.701 1.00 70.44 129 ASN A CA 1
ATOM 996 C C . ASN A 1 129 ? 22.583 -3.440 -9.785 1.00 70.44 129 ASN A C 1
ATOM 998 O O . ASN A 1 129 ? 22.214 -2.554 -9.007 1.00 70.44 129 ASN A O 1
ATOM 1002 N N . ASN A 1 130 ? 22.002 -4.646 -9.808 1.00 72.38 130 ASN A N 1
ATOM 1003 C CA . ASN A 1 130 ? 20.860 -5.063 -8.978 1.00 72.38 130 ASN A CA 1
ATOM 1004 C C . ASN A 1 130 ? 21.103 -4.869 -7.470 1.00 72.38 130 ASN A C 1
ATOM 1006 O O . ASN A 1 130 ? 20.174 -4.607 -6.702 1.00 72.38 130 ASN A O 1
ATOM 1010 N N . ILE A 1 131 ? 22.366 -4.949 -7.039 1.00 75.75 131 ILE A N 1
ATOM 1011 C CA . ILE A 1 131 ? 22.752 -4.746 -5.640 1.00 75.75 131 ILE A CA 1
ATOM 1012 C C . ILE A 1 131 ? 22.471 -3.301 -5.214 1.00 75.75 131 ILE A C 1
ATOM 1014 O O . ILE A 1 131 ? 21.882 -3.083 -4.159 1.00 75.75 131 ILE A O 1
ATOM 1018 N N . GLN A 1 132 ? 22.804 -2.315 -6.047 1.00 74.31 132 GLN A N 1
ATOM 1019 C CA . GLN A 1 132 ? 22.587 -0.900 -5.738 1.00 74.31 132 GLN A CA 1
ATOM 1020 C C . GLN A 1 132 ? 21.092 -0.562 -5.651 1.00 74.31 132 GLN A C 1
ATOM 1022 O O . GLN A 1 132 ? 20.673 0.165 -4.746 1.00 74.31 132 GLN A O 1
ATOM 1027 N N . LEU A 1 133 ? 20.282 -1.148 -6.537 1.00 71.00 133 LEU A N 1
ATOM 1028 C CA . LEU A 1 133 ? 18.825 -1.014 -6.514 1.00 71.00 133 LEU A CA 1
ATOM 1029 C C . LEU A 1 133 ? 18.236 -1.604 -5.224 1.00 71.00 133 LEU A C 1
ATOM 1031 O O . LEU A 1 133 ? 17.492 -0.924 -4.515 1.00 71.00 133 LEU A O 1
ATOM 1035 N N . SER A 1 134 ? 18.625 -2.832 -4.870 1.00 79.12 134 SER A N 1
ATOM 1036 C CA . SER A 1 134 ? 18.135 -3.498 -3.656 1.00 79.12 134 SER A CA 1
ATOM 1037 C C . SER A 1 134 ? 18.545 -2.768 -2.370 1.00 79.12 134 SER A C 1
ATOM 1039 O O . SER A 1 134 ? 17.716 -2.591 -1.477 1.00 79.12 134 SER A O 1
ATOM 1041 N N . LEU A 1 135 ? 19.782 -2.258 -2.298 1.00 77.75 135 LEU A N 1
ATOM 1042 C CA . LEU A 1 135 ? 20.286 -1.516 -1.142 1.00 77.75 135 LEU A CA 1
ATOM 1043 C C . LEU A 1 135 ? 19.552 -0.181 -0.969 1.00 77.75 135 LEU A C 1
ATOM 1045 O O . LEU A 1 135 ? 19.216 0.202 0.150 1.00 77.75 135 LEU A O 1
ATOM 1049 N N . THR A 1 136 ? 19.256 0.505 -2.077 1.00 78.69 136 THR A N 1
ATOM 1050 C CA . THR A 1 136 ? 18.511 1.771 -2.070 1.00 78.69 136 THR A CA 1
ATOM 1051 C C . THR A 1 136 ? 17.074 1.552 -1.607 1.00 78.69 136 THR A C 1
ATOM 1053 O O . THR A 1 136 ? 16.599 2.268 -0.727 1.00 78.69 136 THR A O 1
ATOM 1056 N N . LEU A 1 137 ? 16.393 0.526 -2.128 1.00 77.00 137 LEU A N 1
ATOM 1057 C CA . LEU A 1 137 ? 15.041 0.165 -1.692 1.00 77.00 137 LEU A CA 1
ATOM 1058 C C . LEU A 1 137 ? 15.006 -0.261 -0.220 1.00 77.00 137 LEU A C 1
ATOM 1060 O O . LEU A 1 137 ? 14.105 0.152 0.509 1.00 77.00 137 LEU A O 1
ATOM 1064 N N . ALA A 1 138 ? 16.001 -1.021 0.244 1.00 81.31 138 ALA A N 1
ATOM 1065 C CA . ALA A 1 138 ? 16.120 -1.407 1.647 1.00 81.31 138 ALA A CA 1
ATOM 1066 C C . ALA A 1 138 ? 16.339 -0.186 2.556 1.00 81.31 138 ALA A C 1
ATOM 1068 O O . ALA A 1 138 ? 15.634 -0.026 3.554 1.00 81.31 138 ALA A O 1
ATOM 1069 N N . ALA A 1 139 ? 17.255 0.715 2.189 1.00 80.56 139 ALA A N 1
ATOM 1070 C CA . ALA A 1 139 ? 17.516 1.948 2.930 1.00 80.56 139 ALA A CA 1
ATOM 1071 C C . ALA A 1 139 ? 16.279 2.858 2.979 1.00 80.56 139 ALA A C 1
ATOM 1073 O O . ALA A 1 139 ? 15.959 3.410 4.031 1.00 80.56 139 ALA A O 1
ATOM 1074 N N . LEU A 1 140 ? 15.538 2.967 1.873 1.00 76.69 140 LEU A N 1
ATOM 1075 C CA . LEU A 1 140 ? 14.283 3.715 1.808 1.00 76.69 140 LEU A CA 1
ATOM 1076 C C . LEU A 1 140 ? 13.182 3.064 2.648 1.00 76.69 140 LEU A C 1
ATOM 1078 O O . LEU A 1 140 ? 12.470 3.773 3.352 1.00 76.69 140 LEU A O 1
ATOM 1082 N N . SER A 1 141 ? 13.065 1.735 2.637 1.00 78.81 141 SER A N 1
ATOM 1083 C CA . SER A 1 141 ? 12.114 1.003 3.483 1.00 78.81 141 SER A CA 1
ATOM 1084 C C . SER A 1 141 ? 12.402 1.225 4.971 1.00 78.81 141 SER A C 1
ATOM 1086 O O . SER A 1 141 ? 11.484 1.484 5.751 1.00 78.81 141 SER A O 1
ATOM 1088 N N . ILE A 1 142 ? 13.677 1.181 5.370 1.00 81.06 142 ILE A N 1
ATOM 1089 C CA . ILE A 1 142 ? 14.110 1.464 6.746 1.00 81.06 142 ILE A CA 1
ATOM 1090 C C . ILE A 1 142 ? 13.878 2.941 7.093 1.00 81.06 142 ILE A C 1
ATOM 1092 O O . ILE A 1 142 ? 13.397 3.242 8.184 1.00 81.06 142 ILE A O 1
ATOM 1096 N N . GLY A 1 143 ? 14.156 3.863 6.167 1.00 80.00 143 GLY A N 1
ATOM 1097 C CA . GLY A 1 143 ? 13.909 5.295 6.337 1.00 80.00 143 GLY A CA 1
ATOM 1098 C C . GLY A 1 143 ? 12.425 5.623 6.512 1.00 80.00 143 GLY A C 1
ATOM 1099 O O . GLY A 1 143 ? 12.061 6.333 7.443 1.00 80.00 143 GLY A O 1
ATOM 1100 N N . LEU A 1 144 ? 11.549 5.047 5.684 1.00 74.06 144 LEU A N 1
ATOM 1101 C CA . LEU A 1 144 ? 10.093 5.191 5.793 1.00 74.06 144 LEU A CA 1
ATOM 1102 C C . LEU A 1 144 ? 9.579 4.675 7.136 1.00 74.06 144 LEU A C 1
ATOM 1104 O O . LEU A 1 144 ? 8.778 5.348 7.790 1.00 74.06 144 LEU A O 1
ATOM 1108 N N . TRP A 1 145 ? 10.069 3.512 7.569 1.00 79.19 145 TRP A N 1
ATOM 1109 C CA . TRP A 1 145 ? 9.736 2.967 8.878 1.00 79.19 145 TRP A CA 1
ATOM 1110 C C . TRP A 1 145 ? 10.193 3.898 10.004 1.00 79.19 145 TRP A C 1
ATOM 1112 O O . TRP A 1 145 ? 9.388 4.260 10.861 1.00 79.19 145 TRP A O 1
ATOM 1122 N N . TRP A 1 146 ? 11.447 4.351 9.976 1.00 77.25 146 TRP A N 1
ATOM 1123 C CA . TRP A 1 146 ? 12.013 5.230 10.999 1.00 77.25 146 TRP A CA 1
ATOM 1124 C C . TRP A 1 146 ? 11.316 6.597 11.074 1.00 77.25 146 TRP A C 1
ATOM 1126 O O . TRP A 1 146 ? 11.083 7.113 12.170 1.00 77.25 146 TRP A O 1
ATOM 1136 N N . THR A 1 147 ? 10.961 7.185 9.928 1.00 69.38 147 THR A N 1
ATOM 1137 C CA . THR A 1 147 ? 10.369 8.527 9.838 1.00 69.38 147 THR A CA 1
ATOM 1138 C C . THR A 1 147 ? 8.864 8.545 10.109 1.00 69.38 147 THR A C 1
ATOM 1140 O O . THR A 1 147 ? 8.387 9.499 10.725 1.00 69.38 147 THR A O 1
ATOM 1143 N N . PHE A 1 148 ? 8.101 7.541 9.661 1.00 68.56 148 PHE A N 1
ATOM 1144 C CA . PHE A 1 148 ? 6.632 7.617 9.665 1.00 68.56 148 PHE A CA 1
ATOM 1145 C C . PHE A 1 148 ? 5.920 6.680 10.638 1.00 68.56 148 PHE A C 1
ATOM 1147 O O . PHE A 1 148 ? 4.811 7.016 11.057 1.00 68.56 148 PHE A O 1
ATOM 1154 N N . ASP A 1 149 ? 6.498 5.528 10.974 1.00 69.38 149 ASP A N 1
ATOM 1155 C CA . ASP A 1 149 ? 5.812 4.509 11.779 1.00 69.38 149 ASP A CA 1
ATOM 1156 C C . ASP A 1 149 ? 6.490 4.288 13.139 1.00 69.38 149 ASP A C 1
ATOM 1158 O O . ASP A 1 149 ? 5.814 4.265 14.164 1.00 69.38 149 ASP A O 1
ATOM 1162 N N . ARG A 1 150 ? 7.829 4.195 13.170 1.00 71.38 150 ARG A N 1
ATOM 1163 C CA . ARG A 1 150 ? 8.701 4.047 14.357 1.00 71.38 150 ARG A CA 1
ATOM 1164 C C . ARG A 1 150 ? 8.281 2.929 15.331 1.00 71.38 150 ARG A C 1
ATOM 1166 O O . ARG A 1 150 ? 8.803 2.847 16.443 1.00 71.38 150 ARG A O 1
ATOM 1173 N N . SER A 1 151 ? 7.361 2.056 14.923 1.00 72.81 151 SER A N 1
ATOM 1174 C CA . SER A 1 151 ? 6.742 1.038 15.764 1.00 72.81 151 SER A CA 1
ATOM 1175 C C . SER A 1 151 ? 7.425 -0.317 15.571 1.00 72.81 151 SER A C 1
ATOM 1177 O O . SER A 1 151 ? 7.810 -0.690 14.461 1.00 72.81 151 SER A O 1
ATOM 1179 N N . ARG A 1 152 ? 7.585 -1.086 16.654 1.00 73.31 152 ARG A N 1
ATOM 1180 C CA . ARG A 1 152 ? 8.171 -2.439 16.584 1.00 73.31 152 ARG A CA 1
ATOM 1181 C C . ARG A 1 152 ? 7.243 -3.411 15.850 1.00 73.31 152 ARG A C 1
ATOM 1183 O O . ARG A 1 152 ? 7.711 -4.235 15.068 1.00 73.31 152 ARG A O 1
ATOM 1190 N N . THR A 1 153 ? 5.935 -3.270 16.063 1.00 71.19 153 THR A N 1
ATOM 1191 C CA . THR A 1 153 ? 4.895 -4.082 15.418 1.00 71.19 153 THR A CA 1
ATOM 1192 C C . THR A 1 153 ? 4.865 -3.854 13.908 1.00 71.19 153 THR A C 1
ATOM 1194 O O . THR A 1 153 ? 4.827 -4.817 13.147 1.00 71.19 153 THR A O 1
ATOM 1197 N N . GLY A 1 154 ? 4.977 -2.603 13.455 1.00 73.44 154 GLY A N 1
ATOM 1198 C CA . GLY A 1 154 ? 5.023 -2.267 12.033 1.00 73.44 154 GLY A CA 1
ATOM 1199 C C . GLY A 1 154 ? 6.259 -2.779 11.314 1.00 73.44 154 GLY A C 1
ATOM 1200 O O . GLY A 1 154 ? 6.149 -3.260 10.188 1.00 73.44 154 GLY A O 1
ATOM 1201 N N . PHE A 1 155 ? 7.415 -2.773 11.985 1.00 79.50 155 PHE A N 1
ATOM 1202 C CA . PHE A 1 155 ? 8.624 -3.398 11.446 1.00 79.50 155 PHE A CA 1
ATOM 1203 C C . PHE A 1 155 ? 8.426 -4.901 11.228 1.00 79.50 155 PHE A C 1
ATOM 1205 O O . PHE A 1 155 ? 8.680 -5.408 10.137 1.00 79.50 155 PHE A O 1
ATOM 1212 N N . GLY A 1 156 ? 7.924 -5.605 12.249 1.00 80.94 156 GLY A N 1
ATOM 1213 C CA . GLY A 1 156 ? 7.691 -7.049 12.181 1.00 80.94 156 GLY A CA 1
ATOM 1214 C C . GLY A 1 156 ? 6.671 -7.433 11.108 1.00 80.94 156 GLY A C 1
ATOM 1215 O O . GLY A 1 156 ? 6.915 -8.353 10.328 1.00 80.94 156 GLY A O 1
ATOM 1216 N N . LEU A 1 157 ? 5.561 -6.694 11.014 1.00 78.12 157 LEU A N 1
ATOM 1217 C CA . LEU A 1 157 ? 4.553 -6.914 9.975 1.00 78.12 157 LEU A CA 1
ATOM 1218 C C . LEU A 1 157 ? 5.093 -6.608 8.578 1.00 78.12 157 LEU A C 1
ATOM 1220 O O . LEU A 1 157 ? 4.861 -7.394 7.665 1.00 78.12 157 LEU A O 1
ATOM 1224 N N . GLY A 1 158 ? 5.847 -5.519 8.414 1.00 80.31 158 GLY A N 1
ATOM 1225 C CA . GLY A 1 158 ? 6.478 -5.168 7.142 1.00 80.31 158 GLY A CA 1
ATOM 1226 C C . GLY A 1 158 ? 7.432 -6.255 6.646 1.00 80.31 158 GLY A C 1
ATOM 1227 O O . GLY A 1 158 ? 7.322 -6.691 5.502 1.00 80.31 158 GLY A O 1
ATOM 1228 N N . VAL A 1 159 ? 8.310 -6.755 7.522 1.00 84.12 159 VAL A N 1
ATOM 1229 C CA . VAL A 1 159 ? 9.235 -7.859 7.212 1.00 84.12 159 VAL A CA 1
ATOM 1230 C C . VAL A 1 159 ? 8.470 -9.140 6.868 1.00 84.12 159 VAL A C 1
ATOM 1232 O O . VAL A 1 159 ? 8.784 -9.792 5.873 1.00 84.12 159 VAL A O 1
ATOM 1235 N N . GLY A 1 160 ? 7.435 -9.481 7.642 1.00 83.31 160 GLY A N 1
ATOM 1236 C CA . GLY A 1 160 ? 6.607 -10.664 7.394 1.00 83.31 160 GLY A CA 1
ATOM 1237 C C . GLY A 1 160 ? 5.877 -10.614 6.049 1.00 83.31 160 GLY A C 1
ATOM 1238 O O . GLY A 1 160 ? 5.906 -11.587 5.297 1.00 83.31 160 GLY A O 1
ATOM 1239 N N . ILE A 1 161 ? 5.272 -9.471 5.710 1.00 82.62 161 ILE A N 1
ATOM 1240 C CA . ILE A 1 161 ? 4.587 -9.268 4.425 1.00 82.62 161 ILE A CA 1
ATOM 1241 C C . ILE A 1 161 ? 5.590 -9.314 3.270 1.00 82.62 161 ILE A C 1
ATOM 1243 O O . ILE A 1 161 ? 5.308 -9.956 2.263 1.00 82.62 161 ILE A O 1
ATOM 1247 N N . ALA A 1 162 ? 6.762 -8.686 3.407 1.00 82.94 162 ALA A N 1
ATOM 1248 C CA . ALA A 1 162 ? 7.797 -8.707 2.374 1.00 82.94 162 ALA A CA 1
ATOM 1249 C C . ALA A 1 162 ? 8.294 -10.135 2.091 1.00 82.94 162 ALA A C 1
ATOM 1251 O O . ALA A 1 162 ? 8.418 -10.537 0.932 1.00 82.94 162 ALA A O 1
ATOM 1252 N N . PHE A 1 163 ? 8.519 -10.928 3.141 1.00 84.94 163 PHE A N 1
ATOM 1253 C CA . PHE A 1 163 ? 8.911 -12.328 3.009 1.00 84.94 163 PHE A CA 1
ATOM 1254 C C . PHE A 1 163 ? 7.815 -13.170 2.342 1.00 84.94 163 PHE A C 1
ATOM 1256 O O . PHE A 1 163 ? 8.092 -13.905 1.393 1.00 84.94 163 PHE A O 1
ATOM 1263 N N . LEU A 1 164 ? 6.560 -13.014 2.777 1.00 83.62 164 LEU A N 1
ATOM 1264 C CA . LEU A 1 164 ? 5.419 -13.719 2.192 1.00 83.62 164 LEU A CA 1
ATOM 1265 C C . LEU A 1 164 ? 5.216 -13.348 0.719 1.00 83.62 164 LEU A C 1
ATOM 1267 O O . LEU A 1 164 ? 5.033 -14.233 -0.112 1.00 83.62 164 LEU A O 1
ATOM 1271 N N . ALA A 1 165 ? 5.287 -12.059 0.383 1.00 79.31 165 ALA A N 1
ATOM 1272 C CA . ALA A 1 165 ? 5.181 -11.586 -0.992 1.00 79.31 165 ALA A CA 1
ATOM 1273 C C . ALA A 1 165 ? 6.287 -12.192 -1.864 1.00 79.31 165 ALA A C 1
ATOM 1275 O O . ALA A 1 165 ? 6.006 -12.705 -2.945 1.00 79.31 165 ALA A O 1
ATOM 1276 N N . THR A 1 166 ? 7.527 -12.218 -1.369 1.00 83.31 166 THR A N 1
ATOM 1277 C CA . THR A 1 166 ? 8.657 -12.838 -2.077 1.00 83.31 166 THR A CA 1
ATOM 1278 C C . THR A 1 166 ? 8.408 -14.325 -2.322 1.00 83.31 166 THR A C 1
ATOM 1280 O O . THR A 1 166 ? 8.561 -14.784 -3.449 1.00 83.31 166 THR A O 1
ATOM 1283 N N . LEU A 1 167 ? 7.957 -15.072 -1.308 1.00 85.00 167 LEU A N 1
ATOM 1284 C CA . LEU A 1 167 ? 7.622 -16.493 -1.444 1.00 85.00 167 LEU A CA 1
ATOM 1285 C C . LEU A 1 167 ? 6.509 -16.744 -2.459 1.00 85.00 167 LEU A C 1
ATOM 1287 O O . LEU A 1 167 ? 6.646 -17.620 -3.307 1.00 85.00 167 LEU A O 1
ATOM 1291 N N . VAL A 1 168 ? 5.420 -15.978 -2.390 1.00 81.94 168 VAL A N 1
ATOM 1292 C CA . VAL A 1 168 ? 4.295 -16.105 -3.326 1.00 81.94 168 VAL A CA 1
ATOM 1293 C C . VAL A 1 168 ? 4.764 -15.837 -4.754 1.00 81.94 168 VAL A C 1
ATOM 1295 O O . VAL A 1 168 ? 4.436 -16.601 -5.655 1.00 81.94 168 VAL A O 1
ATOM 1298 N N . THR A 1 169 ? 5.591 -14.809 -4.952 1.00 77.25 169 THR A N 1
ATOM 1299 C CA . THR A 1 169 ? 6.122 -14.452 -6.275 1.00 77.25 169 THR A CA 1
ATOM 1300 C C . THR A 1 169 ? 7.058 -15.541 -6.807 1.00 77.25 169 THR A C 1
ATOM 1302 O O . THR A 1 169 ? 6.925 -15.960 -7.951 1.00 77.25 169 THR A O 1
ATOM 1305 N N . GLN A 1 170 ? 7.946 -16.071 -5.960 1.00 78.94 170 GLN A N 1
ATOM 1306 C CA . GLN A 1 170 ? 8.826 -17.196 -6.298 1.00 78.94 170 GLN A CA 1
ATOM 1307 C C . GLN A 1 170 ? 8.030 -18.462 -6.645 1.00 78.94 170 GLN A C 1
ATOM 1309 O O . GLN A 1 170 ? 8.348 -19.143 -7.616 1.00 78.94 170 GLN A O 1
ATOM 1314 N N . LEU A 1 171 ? 6.956 -18.756 -5.907 1.00 80.50 171 LEU A N 1
ATOM 1315 C CA . LEU A 1 171 ? 6.057 -19.872 -6.207 1.00 80.50 171 LEU A CA 1
ATOM 1316 C C . LEU A 1 171 ? 5.314 -19.673 -7.531 1.00 80.50 171 LEU A C 1
ATOM 1318 O O . LEU A 1 171 ? 5.175 -20.626 -8.291 1.00 80.50 171 LEU A O 1
ATOM 1322 N N . LEU A 1 172 ? 4.845 -18.463 -7.831 1.00 75.06 172 LEU A N 1
ATOM 1323 C CA . LEU A 1 172 ? 4.172 -18.146 -9.096 1.00 75.06 172 LEU A CA 1
ATOM 1324 C C . LEU A 1 172 ? 5.103 -18.329 -10.303 1.00 75.06 172 LEU A C 1
ATOM 1326 O O . LEU A 1 172 ? 4.692 -18.926 -11.297 1.00 75.06 172 LEU A O 1
ATOM 1330 N N . VAL A 1 173 ? 6.357 -17.880 -10.192 1.00 77.19 173 VAL A N 1
ATOM 1331 C CA . VAL A 1 173 ? 7.389 -18.088 -11.224 1.00 77.19 173 VAL A CA 1
ATOM 1332 C C . VAL A 1 173 ? 7.728 -19.574 -11.359 1.00 77.19 173 VAL A C 1
ATOM 1334 O O . VAL A 1 173 ? 7.769 -20.099 -12.467 1.00 77.19 173 VAL A O 1
ATOM 1337 N N . TYR A 1 174 ? 7.891 -20.289 -10.242 1.00 73.69 174 TYR A N 1
ATOM 1338 C CA . TYR A 1 174 ? 8.175 -21.728 -10.253 1.00 73.69 174 TYR A CA 1
ATOM 1339 C C . TYR A 1 174 ? 7.050 -22.557 -10.894 1.00 73.69 174 TYR A C 1
ATOM 1341 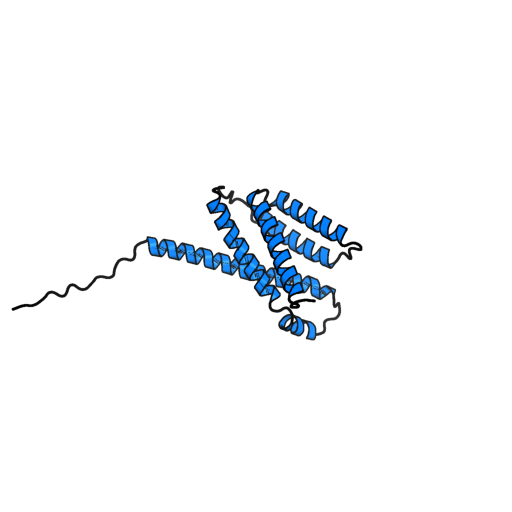O O . TYR A 1 174 ? 7.319 -23.531 -11.590 1.00 73.69 174 TYR A O 1
ATOM 1349 N N . ASN A 1 175 ? 5.789 -22.152 -10.707 1.00 77.12 175 ASN A N 1
ATOM 1350 C CA . ASN A 1 175 ? 4.630 -22.783 -11.346 1.00 77.12 175 ASN A CA 1
ATOM 1351 C C . ASN A 1 175 ? 4.401 -22.316 -12.802 1.00 77.12 175 ASN A C 1
ATOM 1353 O O . ASN A 1 175 ? 3.403 -22.702 -13.407 1.00 77.12 175 ASN A O 1
ATOM 1357 N N . GLY A 1 176 ? 5.293 -21.494 -13.370 1.00 62.44 176 GLY A N 1
ATOM 1358 C CA . GLY A 1 176 ? 5.244 -21.068 -14.774 1.00 62.44 176 GLY A CA 1
ATOM 1359 C C . GLY A 1 176 ? 4.129 -20.073 -15.108 1.00 62.44 176 GLY A C 1
ATOM 1360 O O . GLY A 1 176 ? 3.789 -19.903 -16.274 1.00 62.44 176 GLY A O 1
ATOM 1361 N N . VAL A 1 177 ? 3.542 -19.422 -14.100 1.00 61.84 177 VAL A N 1
ATOM 1362 C CA . VAL A 1 177 ? 2.444 -18.452 -14.267 1.00 61.84 177 VAL A CA 1
ATOM 1363 C C . VAL A 1 177 ? 2.965 -17.076 -14.720 1.00 61.84 177 VAL A C 1
ATOM 1365 O O . VAL A 1 177 ? 2.224 -16.301 -15.3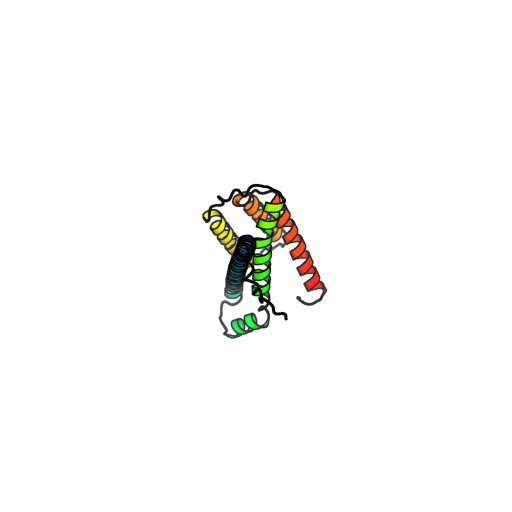21 1.00 61.84 177 VAL A O 1
ATOM 1368 N N . TYR A 1 178 ? 4.249 -16.796 -14.477 1.00 51.38 178 TYR A N 1
ATOM 1369 C CA . TYR A 1 178 ? 4.985 -15.621 -14.947 1.00 51.38 178 TYR A CA 1
ATOM 1370 C C . TYR A 1 178 ? 6.385 -16.047 -15.427 1.00 51.38 178 TYR A C 1
ATOM 1372 O O . TYR A 1 178 ? 7.021 -16.866 -14.762 1.00 51.38 178 TYR A O 1
ATOM 1380 N N . GLN A 1 179 ? 6.850 -15.489 -16.552 1.00 48.94 179 GLN A N 1
ATOM 1381 C CA . GLN A 1 179 ? 8.240 -15.558 -17.035 1.00 48.94 179 GLN A CA 1
ATOM 1382 C C . GLN A 1 179 ? 8.915 -14.197 -16.907 1.00 48.94 179 GLN A C 1
ATOM 1384 O O . GLN A 1 179 ? 8.219 -13.183 -17.149 1.00 48.94 179 GLN A O 1
#

pLDDT: mean 71.63, std 12.68, range [40.22, 90.38]

Organism: Myotis myotis (NCBI:txid51298)

Foldseek 3Di:
DDDDPDDDPDPPCPDPVVVVVVVVVVVLVVLLVVQLVVQLVLQVVLVCLLVCPVDVDDDVVVVVVCVPPVVVVSNVRSNVRSCCSSVVVVVCVVVVDPPPPPLPVVLVVVLSVVVSVLSSVLSVDPPPDPVVNVVVVVVVVVVNCVPRPVDPVVVVVVVVVVVVVVVVVVVCVVVVVDD

Sequence (179 aa):
MAEGETESPGPKKRGPYISSVTSWSVNLMIRGVVLFFIGVFLALVLNLLQIQRNVTLFPPDVIASIFSSAWWVPPCCGTASAVIGLLYPCIDRHLGEPHKFKREWSSVMRCVAVFVGINHASAKVDFDNNIQLSLTLAALSIGLWWTFDRSRTGFGLGVGIAFLATLVTQLLVYNGVYQ

Radius of gyration: 23.99 Å; chains: 1; bounding box: 88×42×58 Å